Protein AF-A0A432TGH6-F1 (afdb_monomer_lite)

Radius of gyration: 14.56 Å; chains: 1; bounding box: 38×22×40 Å

Secondary structure (DSSP, 8-state):
------HHHHHHHHHHHHHHHHHHH-TTSTTTTTS-PPPSHHHHHHHIIIII--HHHHHHHHHHHHHHHHHHHHHH---GGG-SGGGGG-

Foldseek 3Di:
DDPQDDPVVVVVLLVVLLVQQLQQVQCPPPCCVVPVHHGCLVVQLVCCVPPVVDPVSNVVSLVSNVVSVVCCCPPVVDDPPVVDPCNVVD

Sequence (90 aa):
MTDQINKTRTLFAVFIMILLMIATRGHTNWLSSIVHLPDFTIPALFIAGIYLRQFWVAFLIIISAIAIDNYAIVYEGISANCITPAYSVL

Structure (mmCIF, N/CA/C/O backbone):
data_AF-A0A432TGH6-F1
#
_entry.id   AF-A0A432TGH6-F1
#
loop_
_atom_site.group_PDB
_atom_site.id
_atom_site.type_symbol
_atom_site.label_atom_id
_atom_site.label_alt_id
_atom_site.label_comp_id
_atom_site.label_asym_id
_atom_site.label_entity_id
_atom_site.label_seq_id
_atom_site.pdbx_PDB_ins_code
_atom_site.Cartn_x
_atom_site.Cartn_y
_atom_site.Cartn_z
_atom_site.occupancy
_atom_site.B_iso_or_equiv
_atom_site.auth_seq_id
_atom_site.auth_comp_id
_atom_site.auth_asym_id
_atom_site.auth_atom_id
_atom_site.pdbx_PDB_model_num
ATOM 1 N N . MET A 1 1 ? -16.630 -3.715 22.710 1.00 43.12 1 MET A N 1
ATOM 2 C CA . MET A 1 1 ? -16.186 -2.369 23.129 1.00 43.12 1 MET A CA 1
ATOM 3 C C . MET A 1 1 ? -15.288 -1.833 22.031 1.00 43.12 1 MET A C 1
ATOM 5 O O . MET A 1 1 ? -14.294 -2.474 21.729 1.00 43.12 1 MET A O 1
ATOM 9 N N . THR A 1 2 ? -15.702 -0.773 21.336 1.00 56.38 2 THR A N 1
ATOM 10 C CA . THR A 1 2 ? -14.891 -0.174 20.266 1.00 56.38 2 THR A CA 1
ATOM 11 C C . THR A 1 2 ? -14.074 0.940 20.896 1.00 56.38 2 THR A C 1
ATOM 13 O O . THR A 1 2 ? -14.628 2.005 21.157 1.00 56.38 2 THR A O 1
ATOM 16 N N . ASP A 1 3 ? -12.803 0.689 21.191 1.00 60.41 3 ASP A N 1
ATOM 17 C CA . ASP A 1 3 ? -11.891 1.765 21.566 1.00 60.41 3 ASP A CA 1
ATOM 18 C C . ASP A 1 3 ? -11.716 2.668 20.339 1.00 60.41 3 ASP A C 1
ATOM 20 O O . ASP A 1 3 ? -11.191 2.251 19.305 1.00 60.41 3 ASP A O 1
ATOM 24 N N . GLN A 1 4 ? -12.262 3.880 20.398 1.00 65.19 4 GLN A N 1
ATOM 25 C CA . GLN A 1 4 ? -12.149 4.852 19.315 1.00 65.19 4 GLN A CA 1
ATOM 26 C C . GLN A 1 4 ? -10.719 5.403 19.329 1.00 65.19 4 GLN A C 1
ATOM 28 O O . GLN A 1 4 ? -10.385 6.282 20.125 1.00 65.19 4 GLN A O 1
ATOM 33 N N . ILE A 1 5 ? -9.851 4.872 18.464 1.00 71.69 5 ILE A N 1
ATOM 34 C CA . ILE A 1 5 ? -8.492 5.395 18.295 1.00 71.69 5 ILE A CA 1
ATOM 35 C C . ILE A 1 5 ? -8.582 6.854 17.836 1.00 71.69 5 ILE A C 1
ATOM 37 O O . ILE A 1 5 ? -9.269 7.187 16.871 1.00 71.69 5 ILE A O 1
ATOM 41 N N . ASN A 1 6 ? -7.860 7.738 18.528 1.00 83.00 6 ASN A N 1
ATOM 42 C CA . ASN A 1 6 ? -7.850 9.163 18.215 1.00 83.00 6 ASN A CA 1
ATOM 43 C C . ASN A 1 6 ? -7.431 9.406 16.747 1.00 83.00 6 ASN A C 1
ATOM 45 O O . ASN A 1 6 ? -6.480 8.796 16.246 1.00 83.00 6 ASN A O 1
ATOM 49 N N . LYS A 1 7 ? -8.112 10.332 16.065 1.00 83.06 7 LYS A N 1
ATOM 50 C CA . LYS A 1 7 ? -7.904 10.647 14.643 1.00 83.06 7 LYS A CA 1
ATOM 51 C C . LYS A 1 7 ? -6.444 10.987 14.334 1.00 83.06 7 LYS A C 1
ATOM 53 O O . LYS A 1 7 ? -5.898 10.495 13.352 1.00 83.06 7 LYS A O 1
ATOM 58 N N . THR A 1 8 ? -5.780 11.737 15.213 1.00 87.75 8 THR A N 1
ATOM 59 C CA . THR A 1 8 ? -4.356 12.087 15.069 1.00 87.75 8 THR A CA 1
ATOM 60 C C . THR A 1 8 ? -3.446 10.860 15.115 1.00 87.75 8 THR A C 1
ATOM 62 O O . THR A 1 8 ? -2.514 10.757 14.323 1.00 87.75 8 THR A O 1
ATOM 65 N N . ARG A 1 9 ? -3.733 9.894 15.999 1.00 88.12 9 ARG A N 1
ATOM 66 C CA . ARG A 1 9 ? -2.960 8.643 16.092 1.00 88.12 9 ARG A CA 1
ATOM 67 C C . ARG A 1 9 ? -3.146 7.783 14.851 1.00 88.12 9 ARG A C 1
ATOM 69 O O . ARG A 1 9 ? -2.182 7.198 14.376 1.00 88.12 9 ARG A O 1
ATOM 76 N N . THR A 1 10 ? -4.362 7.750 14.314 1.00 86.75 10 THR A N 1
ATOM 77 C CA . THR A 1 10 ? -4.654 7.023 13.075 1.00 86.75 10 THR A CA 1
ATOM 78 C C . THR A 1 10 ? -3.882 7.613 11.897 1.00 86.75 10 THR A C 1
ATOM 80 O O . THR A 1 10 ? -3.209 6.877 11.185 1.00 86.75 10 THR A O 1
ATOM 83 N N . LEU A 1 11 ? -3.897 8.940 11.735 1.00 88.75 11 LEU A N 1
ATOM 84 C CA . LEU A 1 11 ? -3.120 9.617 10.691 1.00 88.75 11 LEU A CA 1
ATOM 85 C C . LEU A 1 11 ? -1.619 9.347 10.826 1.00 88.75 11 LEU A C 1
ATOM 87 O O . LEU A 1 11 ? -0.956 9.049 9.837 1.00 88.75 11 LEU A O 1
ATOM 91 N N . PHE A 1 12 ? -1.096 9.402 12.051 1.00 91.81 12 PHE A N 1
ATOM 92 C CA . PHE A 1 12 ? 0.309 9.116 12.319 1.00 91.81 12 PHE A CA 1
ATOM 93 C C . PHE A 1 12 ? 0.680 7.661 11.997 1.00 91.81 12 PHE A C 1
ATOM 95 O O . PHE A 1 12 ? 1.703 7.411 11.364 1.00 91.81 12 PHE A O 1
ATOM 102 N N . ALA A 1 13 ? -0.174 6.702 12.365 1.00 90.75 13 ALA A N 1
ATOM 103 C CA . ALA A 1 13 ? 0.023 5.296 12.031 1.00 90.75 13 ALA A CA 1
ATOM 104 C C . ALA A 1 13 ? 0.026 5.077 10.512 1.00 90.75 13 ALA A C 1
ATOM 106 O O . ALA A 1 13 ? 0.937 4.443 9.990 1.00 90.75 13 ALA A O 1
ATOM 107 N N . VAL A 1 14 ? -0.944 5.648 9.790 1.00 90.56 14 VAL A N 1
ATOM 108 C CA . VAL A 1 14 ? -1.014 5.558 8.322 1.00 90.56 14 VAL A CA 1
ATOM 109 C C . VAL A 1 14 ? 0.226 6.153 7.665 1.00 90.56 14 VAL A C 1
ATOM 111 O O . VAL A 1 14 ? 0.794 5.535 6.770 1.00 90.56 14 VAL A O 1
ATOM 114 N N . PHE A 1 15 ? 0.692 7.305 8.145 1.00 92.19 15 PHE A N 1
ATOM 115 C CA . PHE A 1 15 ? 1.912 7.931 7.648 1.00 92.19 15 PHE A CA 1
ATOM 116 C C . PHE A 1 15 ? 3.139 7.016 7.796 1.00 92.19 15 PHE A C 1
ATOM 118 O O . PHE A 1 15 ? 3.884 6.822 6.836 1.00 92.19 15 PHE A O 1
ATOM 125 N N . ILE A 1 16 ? 3.312 6.393 8.967 1.00 92.56 16 ILE A N 1
ATOM 126 C CA . ILE A 1 16 ? 4.400 5.432 9.206 1.00 92.56 16 ILE A CA 1
ATOM 127 C C . ILE A 1 16 ? 4.267 4.202 8.303 1.00 92.56 16 ILE A C 1
ATOM 129 O O . ILE A 1 16 ? 5.261 3.754 7.735 1.00 92.56 16 ILE A O 1
ATOM 133 N N . MET A 1 17 ? 3.056 3.660 8.141 1.00 92.06 17 MET A N 1
ATOM 134 C CA . MET A 1 17 ? 2.825 2.496 7.280 1.00 92.06 17 MET A CA 1
ATOM 135 C C . MET A 1 17 ? 3.192 2.787 5.820 1.00 92.06 17 MET A C 1
ATOM 137 O O . MET A 1 17 ? 3.831 1.958 5.179 1.00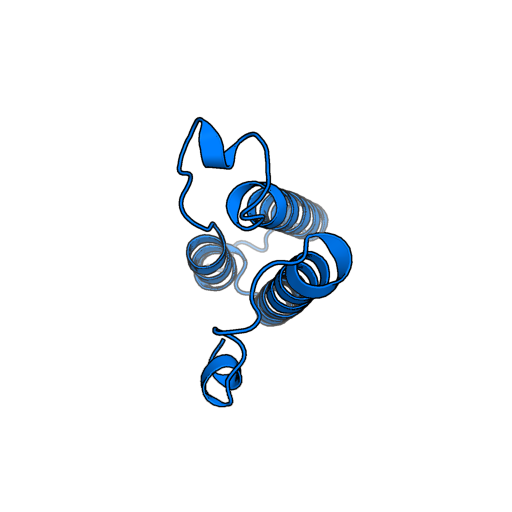 92.06 17 MET A O 1
ATOM 141 N N . ILE A 1 18 ? 2.856 3.974 5.306 1.00 90.81 18 ILE A N 1
ATOM 142 C CA . ILE A 1 18 ? 3.215 4.378 3.939 1.00 90.81 18 ILE A CA 1
ATOM 143 C C . ILE A 1 18 ? 4.736 4.525 3.793 1.00 90.81 18 ILE A C 1
ATOM 145 O O . ILE A 1 18 ? 5.298 4.037 2.816 1.00 90.81 18 ILE A O 1
ATOM 149 N N . LEU A 1 19 ? 5.422 5.129 4.770 1.00 89.38 19 LEU A N 1
ATOM 150 C CA . LEU A 1 19 ? 6.889 5.203 4.763 1.00 89.38 19 LEU A CA 1
ATOM 151 C C . LEU A 1 19 ? 7.539 3.812 4.747 1.00 89.38 19 LEU A C 1
ATOM 153 O O . LEU A 1 19 ? 8.483 3.585 3.992 1.00 89.38 19 LEU A O 1
ATOM 157 N N . LEU A 1 20 ? 7.011 2.868 5.532 1.00 88.31 20 LEU A N 1
ATOM 158 C CA . LEU A 1 20 ? 7.467 1.475 5.534 1.00 88.31 20 LEU A CA 1
ATOM 159 C C . LEU A 1 20 ? 7.236 0.790 4.182 1.00 88.31 20 LEU A C 1
ATOM 161 O O . LEU A 1 20 ? 8.106 0.055 3.716 1.00 88.31 20 LEU A O 1
ATOM 165 N N . MET A 1 21 ? 6.102 1.043 3.524 1.00 89.69 21 MET A N 1
ATOM 166 C CA . MET A 1 21 ? 5.841 0.519 2.180 1.00 89.69 21 MET A CA 1
ATOM 167 C C . MET A 1 21 ? 6.843 1.053 1.157 1.00 89.69 21 MET A C 1
ATOM 169 O O . MET A 1 21 ? 7.377 0.268 0.385 1.00 89.69 21 MET A O 1
ATOM 173 N N . ILE A 1 22 ? 7.157 2.351 1.178 1.00 86.19 22 ILE A N 1
ATOM 174 C CA . ILE A 1 22 ? 8.158 2.939 0.272 1.00 86.19 22 ILE A CA 1
ATOM 175 C C . ILE A 1 22 ? 9.533 2.293 0.497 1.00 86.19 22 ILE A C 1
ATOM 177 O O . ILE A 1 22 ? 10.213 1.924 -0.460 1.00 86.19 22 ILE A O 1
ATOM 181 N N . ALA A 1 23 ? 9.925 2.107 1.761 1.00 82.69 23 ALA A N 1
ATOM 182 C CA . ALA A 1 23 ? 11.221 1.531 2.112 1.00 82.69 23 ALA A CA 1
ATOM 183 C C . ALA A 1 23 ? 11.358 0.050 1.712 1.00 82.69 23 ALA A C 1
ATOM 185 O O . ALA A 1 23 ? 12.434 -0.362 1.284 1.00 82.69 23 ALA A O 1
ATOM 186 N N . THR A 1 24 ? 10.288 -0.741 1.849 1.00 82.81 24 THR A N 1
ATOM 187 C CA . THR A 1 24 ? 10.309 -2.200 1.618 1.00 82.81 24 THR A CA 1
ATOM 188 C C . THR A 1 24 ? 9.944 -2.620 0.196 1.00 82.81 24 THR A C 1
ATOM 190 O O . THR A 1 24 ? 10.371 -3.678 -0.248 1.00 82.81 24 THR A O 1
ATOM 193 N N . ARG A 1 25 ? 9.161 -1.814 -0.531 1.00 77.94 25 ARG A N 1
ATOM 194 C CA . ARG A 1 25 ? 8.630 -2.174 -1.856 1.00 77.94 25 ARG A CA 1
ATOM 195 C C . ARG A 1 25 ? 9.467 -1.634 -3.021 1.00 77.94 25 ARG A C 1
ATOM 197 O O . ARG A 1 25 ? 9.404 -2.191 -4.113 1.00 77.94 25 ARG A O 1
ATOM 204 N N . GLY A 1 26 ? 10.276 -0.594 -2.791 1.00 66.19 26 GLY A N 1
ATOM 205 C CA . GLY A 1 26 ? 11.231 -0.080 -3.778 1.00 66.19 26 GLY A CA 1
ATOM 206 C C . GLY A 1 26 ? 12.338 -1.101 -4.053 1.00 66.19 26 GLY A C 1
ATOM 207 O O . GLY A 1 26 ? 13.255 -1.290 -3.252 1.00 66.19 26 GLY A O 1
ATOM 208 N N . HIS A 1 27 ? 12.235 -1.795 -5.185 1.00 63.09 27 HIS A N 1
ATOM 209 C CA . HIS A 1 27 ? 13.108 -2.912 -5.573 1.00 63.09 27 HIS A CA 1
ATOM 210 C C . HIS A 1 27 ? 14.581 -2.502 -5.781 1.00 63.09 27 HIS A C 1
ATOM 212 O O . HIS A 1 27 ? 15.479 -3.338 -5.773 1.00 63.09 27 HIS A O 1
ATOM 218 N N . THR A 1 28 ? 14.824 -1.208 -5.952 1.00 56.16 28 THR A N 1
ATOM 219 C CA . THR A 1 28 ? 16.099 -0.544 -6.281 1.00 56.16 28 THR A CA 1
ATOM 220 C C . THR A 1 28 ? 16.705 0.215 -5.104 1.00 56.1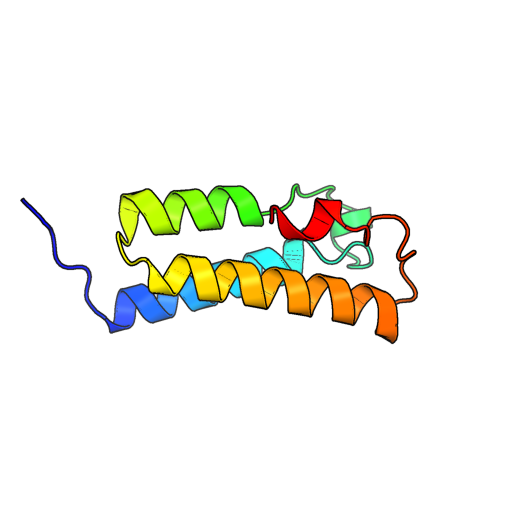6 28 THR A C 1
ATOM 222 O O . THR A 1 28 ? 17.776 0.812 -5.236 1.00 56.16 28 THR A O 1
ATOM 225 N N . ASN A 1 29 ? 16.054 0.213 -3.939 1.00 57.69 29 ASN A N 1
ATOM 226 C CA . ASN A 1 29 ? 16.616 0.855 -2.763 1.00 57.69 29 ASN A CA 1
ATOM 227 C C . ASN A 1 29 ? 17.928 0.143 -2.387 1.00 57.69 29 ASN A C 1
ATOM 229 O O . ASN A 1 29 ? 17.988 -1.086 -2.341 1.00 57.69 29 ASN A O 1
ATOM 233 N N . TRP 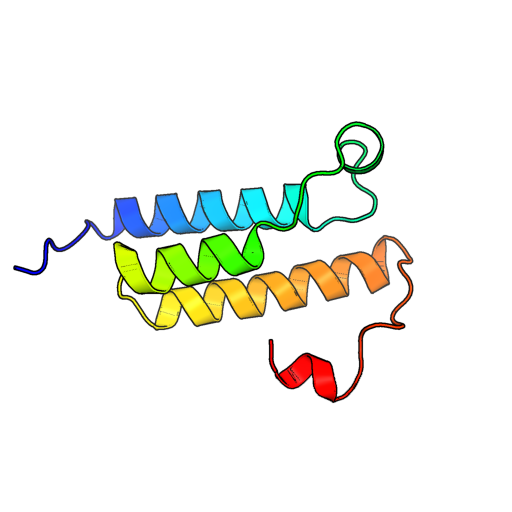A 1 30 ? 18.968 0.907 -2.027 1.00 56.41 30 TRP A N 1
ATOM 234 C CA . TRP A 1 30 ? 20.235 0.389 -1.468 1.00 56.41 30 TRP A CA 1
ATOM 235 C C . TRP A 1 30 ? 20.012 -0.598 -0.303 1.00 56.41 30 TRP A C 1
ATOM 237 O O . TRP A 1 30 ? 20.832 -1.477 -0.048 1.00 56.41 30 TRP A O 1
ATOM 247 N N . LEU A 1 31 ? 18.858 -0.486 0.361 1.00 54.06 31 LEU A N 1
ATOM 248 C CA . LEU A 1 31 ? 18.406 -1.375 1.419 1.00 54.06 31 LEU A CA 1
ATOM 249 C C . LEU A 1 31 ? 18.075 -2.792 0.920 1.00 54.06 31 LEU A C 1
ATOM 251 O O . LEU A 1 31 ? 18.514 -3.741 1.554 1.00 54.06 31 LEU A O 1
ATOM 255 N N . SER A 1 32 ? 17.398 -2.955 -0.221 1.00 56.12 32 SER A N 1
ATOM 256 C CA . SER A 1 32 ? 16.979 -4.262 -0.764 1.00 56.12 32 SER A CA 1
ATOM 257 C C . SER A 1 32 ? 18.174 -5.137 -1.160 1.00 56.12 32 SER A C 1
ATOM 259 O O . SER A 1 32 ? 18.152 -6.357 -0.992 1.00 56.12 32 SER A O 1
ATOM 261 N N . SER A 1 33 ? 19.264 -4.506 -1.611 1.00 58.22 33 SER A N 1
ATOM 262 C CA . SER A 1 33 ? 20.511 -5.197 -1.956 1.00 58.22 33 SER A CA 1
ATOM 263 C C . SER A 1 33 ? 21.296 -5.701 -0.737 1.00 58.22 33 SER A C 1
ATOM 265 O O . SER A 1 33 ? 22.144 -6.576 -0.898 1.00 58.22 33 SER A O 1
ATOM 267 N N . ILE A 1 34 ? 21.057 -5.153 0.460 1.00 60.25 34 ILE A N 1
ATOM 268 C CA . ILE A 1 34 ? 21.804 -5.485 1.690 1.00 60.25 34 ILE A CA 1
ATOM 269 C C . ILE A 1 34 ? 20.945 -6.315 2.641 1.00 60.25 34 ILE A C 1
ATOM 271 O O . ILE A 1 34 ? 21.427 -7.246 3.283 1.00 60.25 34 ILE A O 1
ATOM 275 N N . VAL A 1 35 ? 19.660 -5.989 2.719 1.00 64.94 35 VAL A N 1
ATOM 276 C CA . VAL A 1 35 ? 18.670 -6.648 3.554 1.00 64.94 35 VAL A CA 1
ATOM 277 C C . VAL A 1 35 ? 17.458 -6.874 2.657 1.00 64.94 35 VAL A C 1
ATOM 279 O O . VAL A 1 35 ? 16.772 -5.934 2.271 1.00 64.94 35 VAL A O 1
ATOM 282 N N . HIS A 1 36 ? 17.207 -8.123 2.270 1.00 69.00 36 HIS A N 1
ATOM 283 C CA . HIS A 1 36 ? 16.014 -8.497 1.508 1.00 69.00 36 HIS A CA 1
ATOM 284 C C . HIS A 1 36 ? 14.773 -8.375 2.407 1.00 69.00 36 HIS A C 1
ATOM 286 O O . HIS A 1 36 ? 14.256 -9.376 2.906 1.00 69.00 36 HIS A O 1
ATOM 292 N N . LEU A 1 37 ? 1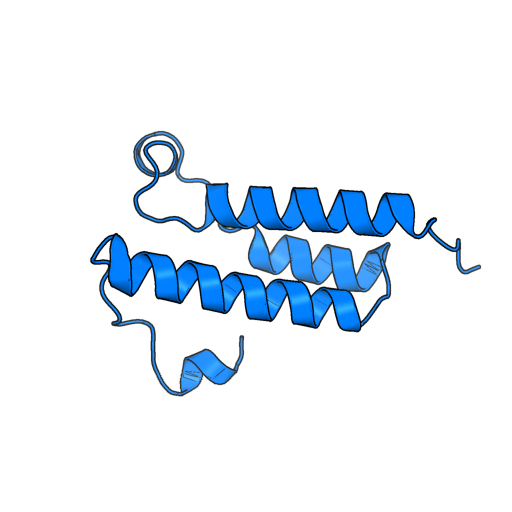4.333 -7.145 2.692 1.00 73.25 37 LEU A N 1
ATOM 293 C CA . LEU A 1 37 ? 13.123 -6.928 3.473 1.00 73.25 37 LEU A CA 1
ATOM 294 C C . LEU A 1 37 ? 11.904 -7.343 2.638 1.00 73.25 37 LEU A C 1
ATOM 296 O O . LEU A 1 37 ? 11.791 -6.922 1.487 1.00 73.25 37 LEU A O 1
ATOM 300 N N . PRO A 1 38 ? 10.983 -8.136 3.211 1.00 80.56 38 PRO A N 1
ATOM 301 C CA . PRO A 1 38 ? 9.709 -8.429 2.571 1.00 80.56 38 PRO A CA 1
ATOM 302 C C . PRO A 1 38 ? 8.827 -7.176 2.514 1.00 80.56 38 PRO A C 1
ATOM 304 O O . PRO A 1 38 ? 8.982 -6.246 3.313 1.00 80.56 38 PRO A O 1
ATOM 307 N N . ASP A 1 39 ? 7.869 -7.171 1.592 1.00 84.06 39 ASP A N 1
ATOM 308 C CA . ASP A 1 39 ? 6.936 -6.069 1.410 1.00 84.06 39 ASP A CA 1
ATOM 309 C C . ASP A 1 39 ? 6.006 -5.893 2.622 1.00 84.06 39 ASP A C 1
ATOM 311 O O . ASP A 1 39 ? 5.480 -6.844 3.203 1.00 84.06 39 ASP A O 1
ATOM 315 N N . PHE A 1 40 ? 5.770 -4.638 3.009 1.00 89.44 40 PHE A N 1
ATOM 316 C CA . PHE A 1 40 ? 4.923 -4.321 4.163 1.00 89.44 40 PHE A CA 1
ATOM 317 C C . PHE A 1 40 ? 3.425 -4.168 3.820 1.00 89.44 40 PHE A C 1
ATOM 319 O O . PHE A 1 40 ? 2.598 -3.922 4.696 1.00 89.44 40 PHE A O 1
ATOM 326 N N . THR A 1 41 ? 3.031 -4.330 2.557 1.00 89.62 41 THR A N 1
ATOM 327 C CA . THR A 1 41 ? 1.675 -3.994 2.078 1.00 89.62 41 THR A CA 1
ATOM 328 C C . THR A 1 41 ? 0.593 -4.870 2.703 1.00 89.62 41 THR A C 1
ATOM 330 O O . THR A 1 41 ? -0.401 -4.356 3.217 1.00 89.62 41 THR A O 1
ATOM 333 N N . ILE A 1 42 ? 0.786 -6.192 2.690 1.00 90.19 42 ILE A N 1
ATOM 334 C CA . ILE A 1 42 ? -0.178 -7.142 3.261 1.00 90.19 42 ILE A CA 1
ATOM 335 C C . ILE A 1 42 ? -0.304 -6.952 4.785 1.00 90.19 42 ILE A C 1
ATOM 337 O O . ILE A 1 42 ? -1.433 -6.812 5.269 1.00 90.19 42 ILE A O 1
ATOM 341 N N . PRO A 1 43 ? 0.802 -6.845 5.557 1.00 92.00 43 PRO A N 1
ATOM 342 C CA . PRO A 1 43 ? 0.733 -6.455 6.965 1.00 92.00 43 PRO A CA 1
ATOM 343 C C . PRO A 1 43 ? -0.003 -5.131 7.203 1.00 92.00 43 PRO A C 1
ATOM 345 O O . PRO A 1 43 ? -0.812 -5.045 8.126 1.00 92.00 43 PRO A O 1
ATOM 348 N N . ALA A 1 44 ? 0.225 -4.110 6.370 1.00 90.75 44 ALA A N 1
ATOM 349 C CA . ALA A 1 44 ? -0.442 -2.817 6.504 1.00 90.75 44 ALA A CA 1
ATOM 350 C C . ALA A 1 44 ? -1.964 -2.930 6.311 1.00 90.75 44 ALA A C 1
ATOM 352 O O . ALA A 1 44 ? -2.723 -2.373 7.107 1.00 90.75 44 ALA A O 1
ATOM 353 N N . LEU A 1 45 ? -2.424 -3.691 5.310 1.00 91.75 45 LEU A N 1
ATOM 354 C CA . LEU A 1 45 ? -3.851 -3.957 5.087 1.00 91.75 45 LEU A CA 1
ATOM 355 C C . LEU A 1 45 ? -4.480 -4.727 6.255 1.00 91.75 45 LEU A C 1
ATOM 357 O O . LEU A 1 45 ? -5.579 -4.391 6.701 1.00 91.75 45 LEU A O 1
ATOM 361 N N . PHE A 1 46 ? -3.764 -5.712 6.799 1.00 91.69 46 PHE A N 1
ATOM 362 C CA . PHE A 1 46 ? -4.209 -6.464 7.971 1.00 91.69 46 PHE A CA 1
ATOM 363 C C . PHE A 1 46 ? -4.356 -5.561 9.203 1.00 91.69 46 PHE A C 1
ATOM 365 O O . PHE A 1 46 ? -5.382 -5.594 9.889 1.00 91.69 46 PHE A O 1
ATOM 372 N N . ILE A 1 47 ? -3.370 -4.691 9.450 1.00 90.62 47 ILE A N 1
ATOM 373 C CA . ILE A 1 47 ? -3.408 -3.728 10.556 1.00 90.62 47 ILE A CA 1
ATOM 374 C C . ILE A 1 47 ? -4.549 -2.722 10.366 1.00 90.62 47 ILE A C 1
ATOM 376 O O . ILE A 1 47 ? -5.289 -2.436 11.312 1.00 90.62 47 ILE A O 1
ATOM 380 N N . ALA A 1 48 ? -4.739 -2.219 9.145 1.00 89.56 48 ALA A N 1
ATOM 381 C CA . ALA A 1 48 ? -5.830 -1.308 8.819 1.00 89.56 48 ALA A CA 1
ATOM 382 C C . ALA A 1 48 ? -7.209 -1.946 9.065 1.00 89.56 48 ALA A C 1
ATOM 384 O O . ALA A 1 48 ? -8.091 -1.302 9.640 1.00 89.56 48 ALA A O 1
ATOM 385 N N . GLY A 1 49 ? -7.381 -3.216 8.689 1.00 87.19 49 GLY A N 1
ATOM 386 C CA . GLY A 1 49 ? -8.626 -3.958 8.879 1.00 87.19 49 GLY A CA 1
ATOM 387 C C . GLY A 1 49 ? -8.936 -4.264 10.346 1.00 87.19 49 GLY A C 1
ATOM 388 O O . GLY A 1 49 ? -10.053 -4.020 10.801 1.00 87.19 49 GLY A O 1
ATOM 389 N N . ILE A 1 50 ? -7.951 -4.763 11.097 1.00 88.38 50 ILE A N 1
ATOM 390 C CA . ILE A 1 50 ? -8.164 -5.257 12.466 1.00 88.38 50 ILE A CA 1
ATOM 391 C C . ILE A 1 50 ? -8.072 -4.146 13.508 1.00 88.38 50 ILE A C 1
ATOM 393 O O . ILE A 1 50 ? -8.941 -4.054 14.375 1.00 88.38 50 ILE A O 1
ATOM 397 N N . TYR A 1 51 ? -7.036 -3.307 13.441 1.00 84.62 51 TYR A N 1
ATOM 398 C CA . TYR A 1 51 ? -6.744 -2.338 14.501 1.00 84.62 51 TYR A CA 1
ATOM 399 C C . TYR A 1 51 ? -7.394 -0.981 14.250 1.00 84.62 51 TYR A C 1
ATOM 401 O O . TYR A 1 51 ? -7.960 -0.399 15.172 1.00 84.62 51 TYR A O 1
ATOM 409 N N . LEU A 1 52 ? -7.324 -0.463 13.019 1.00 84.50 52 LEU A N 1
ATOM 410 C CA . LEU A 1 52 ? -7.908 0.846 12.699 1.00 84.50 52 LEU A CA 1
ATOM 411 C C . LEU A 1 52 ? -9.408 0.747 12.409 1.00 84.50 52 LEU A C 1
ATOM 413 O O . LEU A 1 52 ? -10.147 1.689 12.690 1.00 84.50 52 LEU A O 1
ATOM 417 N N . ARG A 1 53 ? -9.864 -0.390 11.864 1.00 83.81 53 ARG A N 1
ATOM 418 C CA . ARG A 1 53 ? -11.268 -0.676 11.520 1.00 83.81 53 ARG A CA 1
ATOM 419 C C . ARG A 1 53 ? -11.912 0.423 10.659 1.00 83.81 53 ARG A C 1
ATOM 421 O O . ARG A 1 53 ? -13.111 0.688 10.756 1.00 83.81 53 ARG A O 1
ATOM 428 N N . GLN A 1 54 ? -11.102 1.073 9.821 1.00 82.12 54 GLN A N 1
ATOM 429 C CA . GLN A 1 54 ? -11.491 2.169 8.935 1.00 82.12 54 GLN A CA 1
ATOM 430 C C . GLN A 1 54 ? -11.284 1.757 7.481 1.00 82.12 54 GLN A C 1
ATOM 432 O O . GLN A 1 54 ? -10.157 1.698 6.995 1.00 82.12 54 GLN A O 1
ATOM 437 N N . PHE A 1 55 ? -12.385 1.528 6.765 1.00 84.06 55 PHE A N 1
ATOM 438 C CA . PHE A 1 55 ? -12.348 1.044 5.381 1.00 84.06 55 PHE A CA 1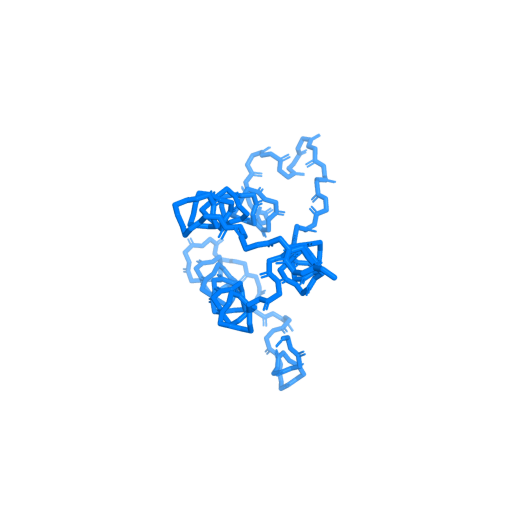
ATOM 439 C C . PHE A 1 55 ? -11.596 1.989 4.430 1.00 84.06 55 PHE A C 1
ATOM 441 O O . PHE A 1 55 ? -10.910 1.548 3.515 1.00 84.06 55 PHE A O 1
ATOM 448 N N . TRP A 1 56 ? -11.649 3.299 4.689 1.00 86.81 56 TRP A N 1
ATOM 449 C CA . TRP A 1 56 ? -10.957 4.292 3.864 1.00 86.81 56 TRP A CA 1
ATOM 450 C C . TRP A 1 56 ? -9.423 4.193 3.942 1.00 86.81 56 TRP A C 1
ATOM 452 O O . TRP A 1 56 ? -8.739 4.529 2.981 1.00 86.81 56 TRP A O 1
ATOM 462 N N . VAL A 1 57 ? -8.871 3.671 5.046 1.00 89.19 57 VAL A N 1
ATOM 463 C CA . VAL A 1 57 ? -7.420 3.465 5.186 1.00 89.19 57 VAL A CA 1
ATOM 464 C C . VAL A 1 57 ? -6.925 2.369 4.242 1.00 89.19 57 VAL A C 1
ATOM 466 O O . VAL A 1 57 ? -5.850 2.513 3.667 1.00 89.19 57 VAL A O 1
ATOM 469 N N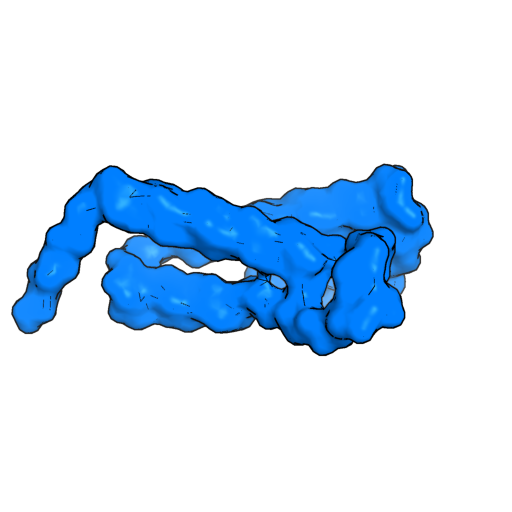 . ALA A 1 58 ? -7.716 1.313 4.029 1.00 89.81 58 ALA A N 1
ATOM 470 C CA . ALA A 1 58 ? -7.366 0.254 3.085 1.00 89.81 58 ALA A CA 1
ATOM 471 C C . ALA A 1 58 ? -7.239 0.802 1.654 1.00 89.81 58 ALA A C 1
ATOM 473 O O . ALA A 1 58 ? -6.244 0.537 0.986 1.00 89.81 58 ALA A O 1
ATOM 474 N N . PHE A 1 59 ? -8.173 1.657 1.221 1.00 91.25 59 PHE A N 1
ATOM 475 C CA . PHE A 1 59 ? -8.072 2.323 -0.082 1.00 91.25 59 PHE A CA 1
ATOM 476 C C . PHE A 1 59 ? -6.829 3.202 -0.208 1.00 91.25 59 PHE A C 1
ATOM 478 O O . PHE A 1 59 ? -6.176 3.175 -1.246 1.00 91.25 59 PHE A O 1
ATOM 485 N N . LEU A 1 60 ? -6.476 3.962 0.834 1.00 92.31 60 LEU A N 1
ATOM 486 C CA . LEU A 1 60 ? -5.254 4.771 0.811 1.00 92.31 60 LEU A CA 1
ATOM 487 C C . LEU A 1 60 ? -3.993 3.913 0.660 1.00 92.31 60 LEU A C 1
ATOM 489 O O . LEU A 1 60 ? -3.087 4.310 -0.067 1.00 92.31 60 LEU A O 1
ATOM 493 N N . ILE A 1 61 ? -3.946 2.745 1.308 1.00 92.44 61 ILE A N 1
ATOM 494 C CA . ILE A 1 61 ? -2.834 1.789 1.195 1.00 92.44 61 ILE A CA 1
ATOM 495 C C . ILE A 1 61 ? -2.766 1.175 -0.213 1.00 92.44 61 ILE A C 1
ATOM 497 O O . ILE A 1 61 ? -1.683 1.043 -0.776 1.00 92.44 61 ILE A O 1
ATOM 501 N N . ILE A 1 62 ? -3.905 0.824 -0.814 1.00 92.12 62 ILE A N 1
ATOM 502 C CA . ILE A 1 62 ? -3.951 0.272 -2.179 1.00 92.12 62 ILE A CA 1
ATOM 503 C C . ILE A 1 62 ? -3.518 1.329 -3.203 1.00 92.12 62 ILE A C 1
ATOM 505 O O . ILE A 1 62 ? -2.683 1.067 -4.062 1.00 92.12 62 ILE A O 1
ATOM 509 N N . ILE A 1 63 ? -4.026 2.559 -3.093 1.00 92.75 63 ILE A N 1
ATOM 510 C CA . ILE A 1 63 ? -3.644 3.651 -3.999 1.00 92.75 63 ILE A CA 1
ATOM 511 C C . ILE A 1 63 ? -2.154 3.981 -3.853 1.00 92.75 63 ILE A C 1
ATOM 513 O O . ILE A 1 63 ? -1.478 4.199 -4.859 1.00 92.75 63 ILE A O 1
ATOM 517 N N . SER A 1 64 ? -1.623 4.001 -2.625 1.00 91.31 64 SER A N 1
ATOM 518 C CA . SER A 1 64 ? -0.195 4.249 -2.409 1.00 91.31 64 SER A CA 1
ATOM 519 C C . SER A 1 64 ? 0.668 3.130 -2.990 1.00 91.31 64 SER A C 1
ATOM 521 O O . SER A 1 64 ? 1.677 3.426 -3.621 1.00 91.31 64 SER A O 1
ATOM 523 N N . ALA A 1 65 ? 0.249 1.868 -2.867 1.00 90.50 65 ALA A N 1
ATOM 524 C CA . ALA A 1 65 ? 0.899 0.733 -3.514 1.00 90.50 65 ALA A CA 1
ATOM 525 C C . ALA A 1 65 ? 0.989 0.902 -5.038 1.00 90.50 65 ALA A C 1
ATOM 527 O O . ALA A 1 65 ? 2.076 0.789 -5.600 1.00 90.50 65 ALA A O 1
ATOM 528 N N . ILE A 1 66 ? -0.126 1.246 -5.687 1.00 90.88 66 ILE A N 1
ATOM 529 C CA . ILE A 1 66 ? -0.172 1.480 -7.138 1.00 90.88 66 ILE A CA 1
ATOM 530 C C . ILE A 1 66 ? 0.749 2.640 -7.534 1.00 90.88 66 ILE A C 1
ATOM 532 O O . ILE A 1 66 ? 1.462 2.557 -8.533 1.00 90.88 66 ILE A O 1
ATOM 536 N N . ALA A 1 67 ? 0.758 3.720 -6.749 1.00 91.06 67 ALA A N 1
ATOM 537 C CA . ALA A 1 67 ? 1.618 4.872 -7.002 1.00 91.06 67 ALA A CA 1
ATOM 538 C C . ALA A 1 67 ? 3.111 4.522 -6.885 1.00 91.06 67 ALA A C 1
ATOM 540 O O . ALA A 1 67 ? 3.897 4.951 -7.728 1.00 91.06 67 ALA A O 1
ATOM 541 N N . ILE A 1 68 ? 3.494 3.729 -5.877 1.00 88.56 68 ILE A N 1
ATOM 542 C CA . ILE A 1 68 ? 4.876 3.264 -5.682 1.00 88.56 68 ILE A CA 1
ATOM 543 C C . ILE A 1 68 ? 5.303 2.364 -6.847 1.00 88.56 68 ILE A C 1
ATOM 545 O O . ILE A 1 68 ? 6.364 2.590 -7.425 1.00 88.56 68 ILE A O 1
ATOM 549 N N . ASP A 1 69 ? 4.466 1.397 -7.235 1.00 88.00 69 ASP A N 1
ATOM 550 C CA . ASP A 1 69 ? 4.772 0.473 -8.332 1.00 88.00 69 ASP A CA 1
ATOM 551 C C . ASP A 1 69 ? 4.938 1.236 -9.666 1.00 88.00 69 ASP A C 1
ATOM 553 O O . ASP A 1 69 ? 5.881 0.992 -10.418 1.00 88.00 69 ASP A O 1
ATOM 557 N N . ASN A 1 70 ? 4.072 2.219 -9.943 1.00 89.38 70 ASN A N 1
ATOM 558 C CA . ASN A 1 70 ? 4.160 3.045 -11.152 1.00 89.38 70 ASN A CA 1
ATOM 559 C C . ASN A 1 70 ? 5.401 3.953 -11.144 1.00 89.38 70 ASN A C 1
ATOM 561 O O . ASN A 1 70 ? 6.098 4.057 -12.154 1.00 89.38 70 ASN A O 1
ATOM 565 N N . TYR A 1 71 ? 5.724 4.558 -9.995 1.00 88.81 71 TYR A N 1
ATOM 566 C CA . TYR A 1 71 ? 6.939 5.358 -9.838 1.00 88.81 71 TYR A CA 1
ATOM 567 C C . TYR A 1 71 ? 8.193 4.532 -10.143 1.00 88.81 71 TYR A C 1
ATOM 569 O O . TYR A 1 71 ? 9.051 4.975 -10.904 1.00 88.81 71 TYR A O 1
ATOM 577 N N . ALA A 1 72 ? 8.268 3.312 -9.615 1.00 85.44 72 ALA A N 1
ATOM 578 C CA . ALA A 1 72 ? 9.415 2.438 -9.812 1.00 85.44 72 ALA A CA 1
ATOM 579 C C . ALA A 1 72 ? 9.569 1.997 -11.285 1.00 85.44 72 ALA A C 1
ATOM 581 O O . ALA A 1 72 ? 10.676 1.936 -11.820 1.00 85.44 72 ALA A O 1
ATOM 582 N N . ILE A 1 73 ? 8.459 1.769 -11.994 1.00 86.56 73 ILE A N 1
ATOM 583 C CA . ILE A 1 73 ? 8.479 1.457 -13.433 1.00 86.56 73 ILE A CA 1
ATOM 584 C C . ILE A 1 73 ? 8.951 2.665 -14.259 1.00 86.56 73 ILE A C 1
ATOM 586 O O . ILE A 1 73 ? 9.808 2.521 -15.129 1.00 86.56 73 ILE A O 1
ATOM 590 N N . VAL A 1 74 ? 8.400 3.856 -14.000 1.00 87.56 74 VAL A N 1
ATOM 591 C CA . VAL A 1 74 ? 8.647 5.057 -14.818 1.00 87.56 74 VAL A CA 1
ATOM 592 C C . VAL A 1 74 ? 10.021 5.672 -14.554 1.00 87.56 74 VAL A C 1
ATOM 594 O O . VAL A 1 74 ? 10.694 6.076 -15.501 1.00 87.56 74 VAL A O 1
ATOM 597 N N . TYR A 1 75 ? 10.433 5.769 -13.289 1.00 84.94 75 TYR A N 1
ATOM 598 C CA . TYR A 1 75 ? 11.636 6.509 -12.895 1.00 84.94 75 TYR A CA 1
ATOM 599 C C . TYR A 1 75 ? 12.844 5.617 -12.628 1.00 84.94 75 TYR A C 1
ATOM 601 O O . TYR A 1 75 ? 13.971 6.055 -12.845 1.00 84.94 75 TYR A O 1
ATOM 609 N N . GLU A 1 76 ? 12.632 4.379 -12.185 1.00 81.25 76 GLU A N 1
ATOM 610 C CA . GLU A 1 76 ? 13.727 3.462 -11.846 1.00 81.25 76 GLU A CA 1
ATOM 611 C C . GLU A 1 76 ? 13.953 2.383 -12.911 1.00 81.25 76 GLU A C 1
ATOM 613 O O . GLU A 1 76 ? 14.898 1.601 -12.819 1.00 81.25 76 GLU A O 1
ATOM 618 N N . GLY A 1 77 ? 13.112 2.361 -13.951 1.00 79.06 77 GLY A N 1
ATOM 619 C CA . GLY A 1 77 ? 13.255 1.460 -15.092 1.00 79.06 77 GLY A CA 1
ATOM 620 C C . GLY A 1 77 ? 12.981 -0.006 -14.758 1.00 79.06 77 GLY A C 1
ATOM 621 O O . GLY A 1 77 ? 13.480 -0.893 -15.454 1.00 79.06 77 GLY A O 1
ATOM 622 N N . ILE A 1 78 ? 12.213 -0.283 -13.698 1.00 82.44 78 ILE A N 1
ATOM 623 C CA . ILE A 1 78 ? 11.821 -1.650 -13.339 1.00 82.44 78 ILE A CA 1
ATOM 624 C C . ILE A 1 78 ? 10.898 -2.228 -14.417 1.00 82.44 78 ILE A C 1
ATOM 626 O O . ILE A 1 78 ? 10.030 -1.548 -14.964 1.00 82.44 78 ILE A O 1
ATOM 630 N N . SER A 1 79 ? 11.066 -3.519 -14.707 1.00 83.62 79 SER A N 1
ATOM 631 C CA . SER A 1 79 ? 10.221 -4.228 -15.665 1.00 83.62 79 SER A CA 1
ATOM 632 C C . SER A 1 79 ? 8.745 -4.220 -15.249 1.00 83.62 79 SER A C 1
ATOM 634 O O . SER A 1 79 ? 8.386 -4.658 -14.157 1.00 83.62 79 SER A O 1
ATOM 636 N N . ALA A 1 80 ? 7.872 -3.820 -16.174 1.00 84.56 80 ALA A N 1
ATOM 637 C CA . ALA A 1 80 ? 6.419 -3.835 -16.005 1.00 84.56 80 ALA A CA 1
ATOM 638 C C . ALA A 1 80 ? 5.785 -5.232 -16.192 1.00 84.56 80 ALA A C 1
ATOM 640 O O . ALA A 1 80 ? 4.579 -5.339 -16.391 1.00 84.56 80 ALA A O 1
ATOM 641 N N . ASN A 1 81 ? 6.568 -6.314 -16.128 1.00 85.31 81 ASN A N 1
ATOM 642 C CA . ASN A 1 81 ? 6.095 -7.680 -16.384 1.00 85.31 81 ASN A CA 1
ATOM 643 C C . ASN A 1 81 ? 4.940 -8.120 -15.459 1.00 85.31 81 ASN A C 1
ATOM 645 O O . ASN A 1 81 ? 4.115 -8.945 -15.843 1.00 85.31 81 ASN A O 1
ATOM 649 N N . CYS A 1 82 ? 4.864 -7.560 -14.249 1.00 84.81 82 CYS A N 1
ATOM 650 C CA . CYS A 1 82 ? 3.810 -7.864 -13.277 1.00 84.81 82 CYS A CA 1
ATOM 651 C C . CYS A 1 82 ? 2.526 -7.033 -13.475 1.00 84.81 82 CYS A C 1
ATOM 653 O O . CYS A 1 82 ? 1.508 -7.329 -12.847 1.00 84.81 82 CYS A O 1
ATOM 655 N N . ILE A 1 83 ? 2.538 -6.020 -14.351 1.00 86.81 83 ILE A N 1
ATOM 656 C CA . ILE A 1 83 ? 1.362 -5.200 -14.662 1.00 86.81 83 ILE A CA 1
ATOM 657 C C . ILE A 1 83 ? 0.523 -5.923 -15.718 1.00 86.81 83 ILE A C 1
ATOM 659 O O . ILE A 1 83 ? 0.708 -5.781 -16.924 1.00 86.81 83 ILE A O 1
ATOM 663 N N . THR A 1 84 ? -0.410 -6.736 -15.234 1.00 90.31 84 THR A N 1
ATOM 664 C CA . THR A 1 84 ? -1.347 -7.527 -16.044 1.00 90.31 84 THR A CA 1
ATOM 665 C C . THR A 1 84 ? -2.784 -7.255 -15.587 1.00 90.31 84 THR A C 1
ATOM 667 O O . THR A 1 84 ? -2.975 -6.645 -14.535 1.00 90.31 84 THR A O 1
ATOM 670 N N . PRO A 1 85 ? -3.829 -7.728 -16.295 1.00 88.50 85 PRO A N 1
ATOM 671 C CA . PRO A 1 85 ? -5.205 -7.604 -15.807 1.00 88.50 85 PRO A CA 1
ATOM 672 C C . PRO A 1 85 ? -5.413 -8.178 -14.394 1.00 88.50 85 PRO A C 1
ATOM 674 O O . PRO A 1 85 ? -6.261 -7.685 -13.653 1.00 88.50 85 PRO A O 1
ATOM 677 N N . ALA A 1 86 ? -4.603 -9.163 -13.985 1.00 87.88 86 ALA A N 1
ATOM 678 C CA . ALA A 1 86 ? -4.633 -9.730 -12.637 1.00 87.88 86 ALA A CA 1
ATOM 679 C C . ALA A 1 86 ? -4.187 -8.740 -11.543 1.00 87.88 86 ALA A C 1
ATOM 681 O O . ALA A 1 86 ? -4.548 -8.914 -10.384 1.00 87.88 86 ALA A O 1
ATOM 682 N N . TYR A 1 87 ? -3.469 -7.670 -11.898 1.00 86.94 87 TYR A N 1
ATOM 683 C CA . TYR A 1 87 ? -3.076 -6.610 -10.965 1.00 86.94 87 TYR A CA 1
ATOM 684 C C . TYR A 1 87 ? -4.287 -5.869 -10.365 1.00 86.94 87 TYR A C 1
ATOM 686 O O . TYR A 1 87 ? -4.187 -5.295 -9.290 1.00 86.94 87 TYR A O 1
ATOM 694 N N . SER A 1 88 ? -5.458 -5.936 -11.012 1.00 84.62 88 SER A N 1
ATOM 695 C CA . SER A 1 88 ? -6.712 -5.370 -10.487 1.00 84.62 88 SER A CA 1
ATOM 696 C C . SER A 1 88 ? -7.235 -6.039 -9.206 1.00 84.62 88 SER A C 1
ATOM 698 O O . SER A 1 88 ? -8.152 -5.510 -8.586 1.00 84.62 88 SER A O 1
ATOM 700 N N . VAL A 1 89 ? -6.675 -7.190 -8.817 1.00 86.88 89 VAL A N 1
ATOM 701 C CA . VAL A 1 89 ? -7.046 -7.938 -7.601 1.00 86.88 89 VAL A CA 1
ATOM 702 C C . VAL A 1 89 ? -6.338 -7.398 -6.343 1.00 86.88 89 VAL A C 1
ATOM 704 O O . VAL A 1 89 ? -6.638 -7.853 -5.241 1.00 86.88 89 VAL A O 1
ATOM 707 N N . LEU A 1 90 ? -5.405 -6.451 -6.501 1.00 75.56 90 LEU A N 1
ATOM 708 C CA . LEU A 1 90 ? -4.672 -5.803 -5.406 1.00 75.56 90 LEU A CA 1
ATOM 709 C C . LEU A 1 90 ? -5.591 -5.029 -4.439 1.00 75.56 90 LEU A C 1
ATOM 711 O O . LEU A 1 90 ? -6.517 -4.332 -4.914 1.00 75.56 90 LEU A O 1
#

pLDDT: mean 82.45, std 11.46, range [43.12, 92.75]